Protein 1YQB (pdb70)

InterPro domains:
  IPR000626 Ubiquitin-like domain [PF00240] (24-93)
  IPR000626 Ubiquitin-like domain [PS50053] (22-93)
  IPR000626 Ubiquitin-like domain [SM00213] (22-92)
  IPR006636 Heat shock chaperonin-binding [SM00727] (194-233)
  IPR009060 UBA-like superfamily [SSF46934] (600-654)
  IPR015496 Ubiquilin [PTHR10677] (19-653)
  IPR015940 Ubiquitin-associated domain [PF00627] (619-652)
  IPR015940 Ubiquitin-associated domain [PS50030] (609-655)
  IPR015940 Ubiquitin-associated domain [SM00165] (616-654)
  IPR029071 Ubiquitin-like domain superfamily [SSF54236] (15-99)

Nearest PDB structures (foldseek):
  1yqb-assembly1_A  TM=1.011E+00  e=8.559E-19  Homo sapiens
  1wx7-assembly1_A  TM=8.595E-01  e=1.921E-15  Homo sapiens
  1wx8-assembly1_A  TM=8.137E-01  e=2.397E-10  Mus musculus
  7sbi-assembly1_A  TM=9.320E-01  e=4.445E-07  Gallus gallus
  7sbi-assembly2_B  TM=9.211E-01  e=4.737E-07  Gallus gallus

B-factor: mean 33.11, std 10.77, range [17.89, 73.38]

Organism: Homo sapiens (NCBI:txid9606)

Secondary structure (DSSP, 8-state):
-TT--S--TTEEEEEEE-SS-EEEEEEETT-B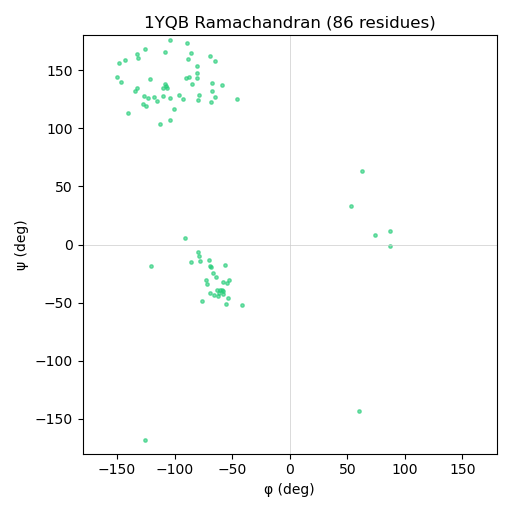HHHHHHHHHHHHT--GGGEEEEETTEE--TTSBHHHHT--TT-EEEEEEPPPPS--

GO terms:
  GO:0005515 protein binding (F, IPI)

Foldseek 3Di:
DPPDDPDDPQWAKEWEDEPVDIDIDTGGQFQFPQNVLVVVCVVVVADSVQKWKDDPRDTGDGGGGNVNVVNGHPYYIYIGRHDDDPDD

CATH classification: 3.10.20.90

Sequence (88 aa):
SGLVPRGSPHLIKVTVKTPKDKEDFSVTDTCTIQQLKEEISQRFKAHPDQLVLIFAGKILKDPDSLAQCGVRDGLTVHLVIKRQHRAM

Radius of gyration: 14.36 Å; Cα contacts (8 Å, |Δi|>4): 138; chains: 1; bounding box: 32×36×46 Å

Solvent-accessible surface area: 6493 Å² total; per-residue (Å²): 145,84,186,109,100,250,30,57,115,108,107,17,96,0,22,0,85,9,102,189,66,133,57,53,7,64,8,72,38,83,11,34,0,116,101,0,30,79,87,0,5,102,109,50,169,20,105,42,112,24,6,31,1,44,36,83,74,146,120,13,137,51,107,37,15,0,59,131,28,36,5,156,89,61,51,54,0,83,2,65,54,111,182,124,149,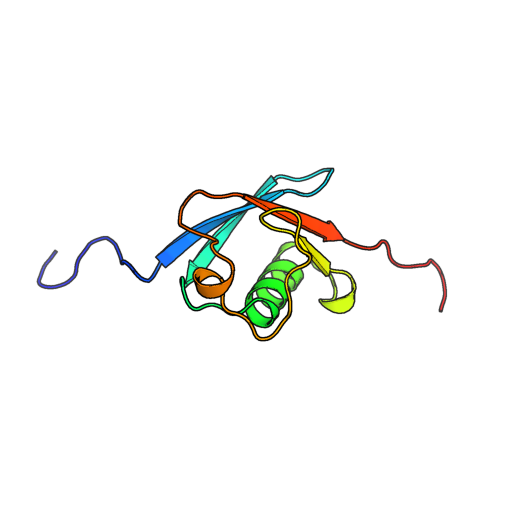238,83,241

Structure (mmCIF, N/CA/C/O backbone):
data_1YQB
#
_entry.id   1YQB
#
_cell.length_a   41.913
_cell.length_b   41.913
_cell.length_c   94.442
_cell.angle_alpha   90.00
_cell.angle_beta   90.00
_cell.angle_gamma   90.00
#
_symmetry.space_group_name_H-M   'P 43 21 2'
#
loop_
_entity.id
_entity.type
_entity.pdbx_description
1 polymer 'Ubiquilin 3'
2 water water
#
loop_
_atom_site.group_PDB
_atom_site.id
_atom_site.type_symbol
_atom_site.label_atom_id
_atom_site.label_alt_id
_atom_site.label_comp_id
_atom_site.label_asym_id
_atom_site.label_entity_id
_atom_site.label_seq_id
_atom_site.pdbx_PDB_ins_code
_atom_site.Cartn_x
_atom_site.Cartn_y
_atom_site.Cartn_z
_atom_site.occupancy
_atom_site.B_iso_or_equiv
_atom_site.auth_seq_id
_atom_site.auth_comp_id
_atom_site.auth_asym_id
_atom_site.auth_atom_id
_atom_site.pdbx_PDB_model_num
ATOM 1 N N . SER A 1 12 ? 3.275 7.862 13.357 1.00 49.49 11 SER A N 1
ATOM 2 C CA . SER A 1 12 ? 3.243 6.402 12.961 1.00 48.82 11 SER A CA 1
ATOM 3 C C . SER A 1 12 ? 2.190 5.613 13.778 1.00 47.35 11 SER A C 1
ATOM 4 O O . SER A 1 12 ? 2.129 5.750 15.027 1.00 46.27 11 SER A O 1
ATOM 7 N N . GLY A 1 13 ? 1.373 4.810 13.070 1.00 44.59 12 GLY A N 1
ATOM 8 C CA . GLY A 1 13 ? 0.226 4.173 13.665 1.00 41.82 12 GLY A CA 1
ATOM 9 C C . GLY A 1 13 ? -0.731 5.220 14.213 1.00 40.79 12 GLY A C 1
ATOM 10 O O . GLY A 1 13 ? -0.887 6.294 13.620 1.00 39.59 12 GLY A O 1
ATOM 11 N N . LEU A 1 14 ? -1.359 4.899 15.350 1.00 39.76 13 LEU A N 1
ATOM 12 C CA . LEU A 1 14 ? -2.323 5.765 16.036 1.00 39.69 13 LEU A CA 1
ATOM 13 C C . LEU A 1 14 ? -1.716 6.901 16.905 1.00 39.39 13 LEU A C 1
ATOM 14 O O . LEU A 1 14 ? -2.443 7.744 17.443 1.00 38.39 13 LEU A O 1
ATOM 19 N N . VAL A 1 15 ? -0.395 6.904 17.058 1.00 39.65 14 VAL A N 1
ATOM 20 C CA . VAL A 1 15 ? 0.262 7.766 18.057 1.00 39.90 14 VAL A CA 1
ATOM 21 C C . VAL A 1 15 ? 0.927 8.972 17.396 1.00 41.01 14 VAL A C 1
ATOM 22 O O . VAL A 1 15 ? 1.734 8.791 16.496 1.00 40.35 14 VAL A O 1
ATOM 26 N N . PRO A 1 16 ? 0.601 10.198 17.847 1.00 42.59 15 PRO A N 1
ATOM 27 C CA . PRO A 1 16 ? 1.237 11.433 17.326 1.00 44.53 15 PRO A CA 1
ATOM 28 C C . PRO A 1 16 ? 2.740 11.612 17.711 1.00 46.69 15 PRO A C 1
ATOM 29 O O . PRO A 1 16 ? 3.227 10.969 18.645 1.00 46.28 15 PRO A O 1
ATOM 33 N N . ARG A 1 17 ? 3.460 12.476 16.992 1.00 48.93 16 ARG A N 1
ATOM 34 C CA . ARG A 1 17 ? 4.871 12.740 17.275 1.00 51.72 16 ARG A CA 1
ATOM 35 C C . ARG A 1 17 ? 4.995 13.551 18.558 1.00 51.07 16 ARG A C 1
ATOM 36 O O 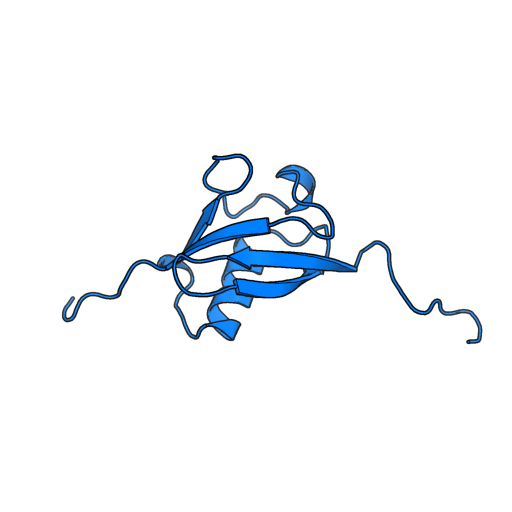. ARG A 1 17 ? 5.938 13.362 19.310 1.00 51.63 16 ARG A O 1
ATOM 44 N N . GLY A 1 18 ? 4.046 14.441 18.821 1.00 50.88 17 GLY A N 1
ATOM 45 C CA . GLY A 1 18 ? 4.116 15.262 20.037 1.00 50.96 17 GLY A CA 1
ATOM 46 C C . GLY A 1 18 ? 2.894 15.214 20.943 1.00 50.67 17 GLY A C 1
ATOM 47 O O . GLY A 1 18 ? 1.989 14.375 20.755 1.00 51.67 17 GLY A O 1
ATOM 48 N N . SER A 1 19 ? 2.847 16.129 21.914 1.00 50.07 18 SER A N 1
ATOM 49 C CA . SER A 1 19 ? 1.735 16.204 22.862 1.00 49.21 18 SER A CA 1
ATOM 50 C C . SER A 1 19 ? 1.485 17.633 23.357 1.00 50.11 18 SER A C 1
ATOM 51 O O . SER A 1 19 ? 2.443 18.399 23.502 1.00 49.87 18 SER A O 1
ATOM 54 N N . PRO A 1 20 ? 0.190 17.999 23.574 1.00 50.80 19 PRO A N 1
ATOM 55 C CA . PRO A 1 20 ? -0.308 19.199 24.282 1.00 51.30 19 PRO A CA 1
ATOM 56 C C . PRO A 1 20 ? 0.168 19.332 25.735 1.00 51.02 19 PRO A C 1
ATOM 57 O O . PRO A 1 20 ? 0.300 20.449 26.269 1.00 51.44 19 PRO A O 1
ATOM 61 N N . HIS A 1 21 ? 0.356 18.199 26.392 1.00 49.74 20 HIS A N 1
ATOM 62 C CA . HIS A 1 21 ? 0.780 18.221 27.760 1.00 49.08 20 HIS A CA 1
ATOM 63 C C . HIS 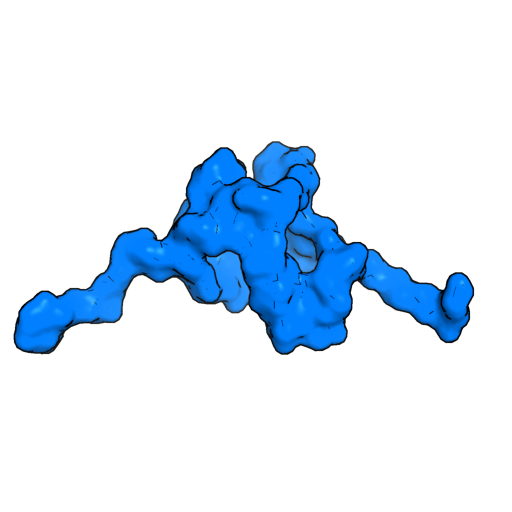A 1 21 ? 2.281 18.496 27.904 1.00 46.97 20 HIS A C 1
ATOM 64 O O . HIS A 1 21 ? 2.754 18.741 29.009 1.00 47.22 20 HIS A O 1
ATOM 71 N N . LEU A 1 22 ? 3.022 18.470 26.800 1.00 44.02 21 LEU A N 1
ATOM 72 C CA . LEU A 1 22 ? 4.464 18.548 26.885 1.00 42.06 21 LEU A CA 1
ATOM 73 C C . LEU A 1 22 ? 4.932 19.883 26.285 1.00 40.65 21 LEU A C 1
ATOM 74 O O . LEU A 1 22 ? 4.918 20.084 25.032 1.00 40.91 21 LEU A O 1
ATOM 79 N N . ILE A 1 23 ? 5.284 20.802 27.197 1.00 37.39 22 ILE A N 1
ATOM 80 C CA . ILE A 1 23 ? 5.804 22.124 26.861 1.00 34.53 22 ILE A CA 1
ATOM 81 C C . ILE A 1 23 ? 7.305 22.225 27.178 1.00 34.72 22 ILE A C 1
ATOM 82 O O . ILE A 1 23 ? 7.884 21.343 27.838 1.00 34.55 22 ILE A O 1
ATOM 87 N N . LYS A 1 24 ? 7.940 23.264 26.648 1.00 34.25 23 LYS A N 1
ATOM 88 C CA . LYS A 1 24 ? 9.312 23.616 26.959 1.00 34.15 23 LYS A CA 1
ATOM 89 C C . LYS A 1 24 ? 9.356 25.075 27.498 1.00 33.10 23 LYS A C 1
ATOM 90 O O . LYS A 1 24 ? 8.836 26.014 26.852 1.00 32.43 23 LYS A O 1
ATOM 96 N N . VAL A 1 25 ? 9.946 25.249 28.686 1.00 30.91 24 VAL A N 1
ATOM 97 C CA . VAL A 1 25 ? 10.082 26.572 29.312 1.00 30.79 24 VAL A CA 1
ATOM 98 C C . VAL A 1 25 ? 11.555 26.862 29.540 1.00 30.77 24 VAL A C 1
ATOM 99 O O . VAL A 1 25 ? 12.321 25.946 29.862 1.00 31.29 24 VAL A O 1
ATOM 103 N N . THR A 1 26 ? 11.977 28.109 29.350 1.00 28.95 25 THR A N 1
ATOM 104 C CA . THR A 1 26 ? 13.367 28.492 29.604 1.00 27.93 25 THR A CA 1
ATOM 105 C C . THR A 1 26 ? 13.507 29.004 31.034 1.00 26.84 25 THR A C 1
ATOM 106 O O . THR A 1 26 ? 12.770 29.856 31.453 1.00 25.05 25 THR A O 1
ATOM 110 N N . VAL A 1 27 ? 14.427 28.399 31.786 1.00 25.50 26 VAL A N 1
ATOM 111 C CA . VAL A 1 27 ? 14.744 28.835 33.141 1.00 24.92 26 VAL A CA 1
ATOM 112 C C . VAL A 1 27 ? 16.050 29.652 33.025 1.00 26.14 26 VAL A C 1
ATOM 113 O O . VAL A 1 27 ? 17.093 29.117 32.644 1.00 25.15 26 VAL A O 1
ATOM 117 N N . LYS A 1 28 ? 15.975 30.933 33.352 1.00 27.15 27 LYS A N 1
ATOM 118 C CA . LYS A 1 28 ? 17.104 31.814 33.167 1.00 29.02 27 LYS A CA 1
ATOM 119 C C . LYS A 1 28 ? 17.574 32.290 34.545 1.00 28.94 27 LYS A C 1
ATOM 120 O O . LYS A 1 28 ? 16.822 32.877 35.317 1.00 29.03 27 LYS A O 1
ATOM 126 N N . THR A 1 29 ? 18.828 32.065 34.860 1.00 30.38 28 THR A N 1
ATOM 127 C CA . THR A 1 29 ? 19.401 32.676 36.073 1.00 31.57 28 THR A CA 1
ATOM 128 C C . THR A 1 29 ? 20.279 33.843 35.640 1.00 34.16 28 THR A C 1
ATOM 129 O O . THR A 1 29 ? 20.488 34.051 34.427 1.00 33.83 28 THR A O 1
ATOM 133 N N . PRO A 1 30 ? 20.826 34.591 36.613 1.00 36.24 29 PRO A N 1
ATOM 134 C CA . PRO A 1 30 ? 21.807 35.589 36.193 1.00 37.65 29 PRO A CA 1
ATOM 135 C C . PRO A 1 30 ? 23.001 35.015 35.400 1.00 38.99 29 PRO A C 1
ATOM 136 O O . PRO A 1 30 ? 23.645 35.762 34.683 1.00 39.87 29 PRO A O 1
ATOM 140 N N . LYS A 1 31 ? 23.250 33.706 35.459 1.00 39.84 30 LYS A N 1
ATOM 141 C CA . LYS A 1 31 ? 24.419 33.146 34.796 1.00 40.73 30 LYS A CA 1
ATOM 142 C C . LYS A 1 31 ? 24.128 32.113 33.753 1.00 40.83 30 LYS A C 1
ATOM 143 O O . LYS A 1 31 ? 25.009 31.759 32.958 1.00 41.49 30 LYS A O 1
ATOM 149 N N . ASP A 1 32 ? 22.928 31.548 33.810 1.00 39.87 31 ASP A N 1
ATOM 150 C CA . ASP A 1 32 ? 22.611 30.373 33.015 1.00 39.11 31 ASP A CA 1
ATOM 151 C C . ASP A 1 32 ? 21.278 30.542 32.294 1.00 37.65 31 ASP A C 1
ATOM 152 O O . ASP A 1 32 ? 20.448 31.372 32.667 1.00 37.09 31 ASP A O 1
ATOM 157 N N . LYS A 1 33 ? 21.097 29.745 31.263 1.00 36.31 32 LYS A N 1
ATOM 158 C CA . LYS A 1 33 ? 19.866 29.721 30.528 1.00 36.51 32 LYS A CA 1
ATOM 159 C C . LYS A 1 33 ? 19.640 28.229 30.220 1.00 34.33 32 LYS A C 1
ATOM 160 O O . LYS A 1 33 ? 20.443 27.624 29.507 1.00 35.61 32 LYS A O 1
ATOM 166 N N . GLU A 1 34 ? 18.606 27.609 30.785 1.00 31.68 33 GLU A N 1
ATOM 167 C CA . GLU A 1 34 ? 18.448 26.172 30.635 1.00 29.29 33 GLU A CA 1
ATOM 168 C C . GLU A 1 34 ? 17.036 25.873 30.302 1.00 27.26 33 GLU A C 1
ATOM 169 O O . GLU A 1 34 ? 16.111 26.339 30.975 1.00 27.47 33 GLU A O 1
ATOM 175 N N . ASP A 1 35 ? 16.847 25.049 29.300 1.00 26.23 34 ASP A N 1
ATOM 176 C CA . ASP A 1 35 ? 15.511 24.633 28.953 1.00 26.32 34 ASP A CA 1
ATOM 177 C C . ASP A 1 35 ? 15.059 23.416 29.719 1.00 25.92 34 ASP A C 1
ATOM 178 O O . ASP A 1 35 ? 15.863 22.515 29.988 1.00 25.69 34 ASP A O 1
ATOM 183 N N . PHE A 1 36 ? 13.767 23.414 30.051 1.00 24.66 35 PHE A N 1
ATOM 184 C CA . PHE A 1 36 ? 13.100 22.347 30.761 1.00 25.39 35 PHE A CA 1
ATOM 185 C C . PHE A 1 36 ? 11.861 21.904 30.002 1.00 26.52 35 PHE A C 1
ATOM 186 O O . PHE A 1 36 ? 10.908 22.680 29.778 1.00 27.32 35 PHE A O 1
ATOM 194 N N . SER A 1 37 ? 11.851 20.631 29.651 1.00 27.23 36 SER A N 1
ATOM 195 C CA . SER A 1 37 ? 10.629 20.024 29.188 1.00 27.91 36 SER A CA 1
ATOM 196 C C . SER A 1 37 ? 9.811 19.712 30.408 1.00 28.73 36 SER A C 1
ATOM 197 O O . SER A 1 37 ? 10.294 19.100 31.381 1.00 29.94 36 SER A O 1
ATOM 200 N N . VAL A 1 38 ? 8.570 20.153 30.396 1.00 29.24 37 VAL A N 1
ATOM 201 C CA . VAL A 1 38 ? 7.735 20.008 31.539 1.00 31.26 37 VAL A CA 1
ATOM 202 C C . VAL A 1 38 ? 6.373 19.717 31.048 1.00 32.29 37 VAL A C 1
ATOM 203 O O . VAL A 1 38 ? 6.034 20.026 29.876 1.00 32.75 37 VAL A O 1
ATOM 207 N N . THR A 1 39 ? 5.580 19.127 31.924 1.00 33.39 38 THR A N 1
ATOM 208 C CA . THR A 1 39 ? 4.164 18.971 31.646 1.00 36.84 38 THR A CA 1
ATOM 209 C C . THR A 1 39 ? 3.495 20.323 31.966 1.00 38.80 38 THR A C 1
ATOM 210 O O . THR A 1 39 ? 3.939 21.059 32.875 1.00 37.90 38 THR A O 1
ATOM 214 N N . ASP A 1 40 ? 2.446 20.670 31.228 1.00 40.53 39 ASP A N 1
ATOM 215 C CA . ASP A 1 40 ? 1.802 21.988 31.449 1.00 42.85 39 ASP A CA 1
ATOM 216 C C . ASP A 1 40 ? 1.148 22.153 32.850 1.00 42.83 39 ASP A C 1
ATOM 217 O O . ASP A 1 40 ? 1.081 23.276 33.395 1.00 43.82 39 ASP A O 1
ATOM 222 N N . THR A 1 41 ? 0.720 21.021 33.425 1.00 40.62 40 THR A N 1
ATOM 223 C CA . THR A 1 41 ? 0.100 20.942 34.743 1.00 38.92 40 THR A CA 1
ATOM 224 C C . THR A 1 41 ? 1.125 20.700 35.909 1.00 36.23 40 THR A C 1
ATOM 225 O O . THR A 1 41 ? 0.750 20.458 37.069 1.00 35.68 40 THR A O 1
ATOM 229 N N . CYS A 1 42 ? 2.413 20.708 35.573 1.00 33.54 41 CYS A N 1
ATOM 230 C CA . CYS A 1 42 ? 3.488 20.522 36.547 1.00 31.01 41 CYS A CA 1
ATOM 231 C C . CYS A 1 42 ? 3.314 21.658 37.562 1.00 29.73 41 CYS A C 1
ATOM 232 O O . CYS A 1 42 ? 2.947 22.785 37.177 1.00 29.00 41 CYS A O 1
ATOM 235 N N . THR A 1 43 ? 3.462 21.348 38.851 1.00 27.08 42 THR A N 1
ATOM 236 C CA . THR A 1 43 ? 3.362 22.391 39.857 1.00 25.23 42 THR A CA 1
ATOM 237 C C . THR A 1 43 ? 4.727 23.079 40.049 1.00 23.49 42 THR A C 1
ATOM 238 O O . THR A 1 43 ? 5.762 22.580 39.623 1.00 23.71 42 THR A O 1
ATOM 242 N N . ILE A 1 44 ? 4.704 24.234 40.693 1.00 22.52 43 ILE A N 1
ATOM 243 C CA . ILE A 1 44 ? 5.931 24.953 41.024 1.00 22.12 43 ILE A CA 1
ATOM 244 C C . ILE A 1 44 ? 6.842 24.060 41.887 1.00 22.34 43 ILE A C 1
ATOM 245 O O . ILE A 1 44 ? 8.076 23.972 41.664 1.00 21.00 43 ILE A O 1
ATOM 250 N N . GLN A 1 45 ? 6.249 23.359 42.862 1.00 23.01 44 GLN A N 1
ATOM 251 C CA . GLN A 1 45 ? 7.093 22.519 43.735 1.00 24.43 44 GLN A CA 1
ATOM 252 C C . GLN A 1 45 ? 7.762 21.423 42.903 1.00 22.91 44 GLN A C 1
ATOM 253 O O . GLN A 1 45 ? 8.915 21.098 43.125 1.00 21.81 44 GLN A O 1
ATOM 259 N N . GLN A 1 46 ? 7.024 20.849 41.942 1.00 23.25 45 GLN A N 1
ATOM 260 C CA . GLN A 1 46 ? 7.580 19.818 41.103 1.00 22.52 45 GLN A CA 1
ATOM 261 C C . GLN A 1 46 ? 8.622 20.406 40.180 1.00 22.03 45 GLN A C 1
ATOM 262 O O . GLN A 1 46 ? 9.603 19.762 39.917 1.00 20.95 45 GLN A O 1
ATOM 268 N N . LEU A 1 47 ? 8.374 21.581 39.607 1.00 22.10 46 LEU A N 1
ATOM 269 C CA . LEU A 1 47 ? 9.420 22.205 38.817 1.00 21.76 46 LEU A CA 1
ATOM 270 C C . LEU A 1 47 ? 10.690 22.494 39.662 1.00 20.66 46 LEU A C 1
ATOM 271 O O . LEU A 1 47 ? 11.796 22.285 39.177 1.00 20.77 46 LEU A O 1
ATOM 276 N N . LYS A 1 48 ? 10.529 22.924 40.924 1.00 19.93 47 LYS A N 1
ATOM 277 C CA . LYS A 1 48 ? 11.681 23.143 41.821 1.00 19.73 47 LYS A CA 1
ATOM 278 C C . LYS A 1 48 ? 12.470 21.868 41.983 1.00 19.30 47 LYS A C 1
ATOM 279 O O . LYS A 1 48 ? 13.680 21.896 41.976 1.00 17.89 47 LYS A O 1
ATOM 285 N N . GLU A 1 49 ? 11.750 20.734 42.076 1.00 19.23 48 GLU A N 1
ATOM 286 C CA . GLU A 1 49 ? 12.413 19.474 42.204 1.00 19.67 48 GLU A CA 1
ATOM 287 C C . GLU A 1 49 ? 13.188 19.159 40.949 1.00 19.08 48 GLU A C 1
ATOM 288 O O . GLU A 1 49 ? 14.322 1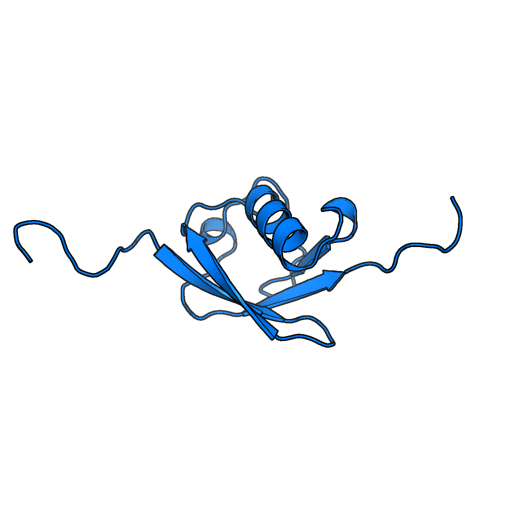8.689 41.011 1.00 20.10 48 GLU A O 1
ATOM 294 N N . GLU A 1 50 ? 12.595 19.387 39.784 1.00 19.77 49 GLU A N 1
ATOM 295 C CA . GLU A 1 50 ? 13.315 19.105 38.494 1.00 19.65 49 GLU A CA 1
ATOM 296 C C . GLU A 1 50 ? 14.558 19.981 38.382 1.00 19.70 49 GLU A C 1
ATOM 297 O O . GLU A 1 50 ? 15.654 19.539 37.945 1.00 18.65 49 GLU A O 1
ATOM 303 N N . ILE A 1 51 ? 14.383 21.254 38.716 1.00 20.43 50 ILE A N 1
ATOM 304 C CA . ILE A 1 51 ? 15.516 22.187 38.726 1.00 20.70 50 ILE A CA 1
ATOM 305 C C . ILE A 1 51 ? 16.630 21.770 39.756 1.00 21.25 50 ILE A C 1
ATOM 306 O O . ILE A 1 51 ? 17.838 21.888 39.469 1.00 22.96 50 ILE A O 1
ATOM 311 N N . SER A 1 52 ? 16.253 21.320 40.948 1.00 21.20 51 SER A N 1
ATOM 312 C CA . SER A 1 52 ? 17.267 20.819 41.889 1.00 22.61 51 SER A CA 1
ATOM 313 C C . SER A 1 52 ? 18.073 19.680 41.301 1.00 22.87 51 SER A C 1
ATOM 314 O O . SER A 1 52 ? 19.272 19.552 41.518 1.00 23.08 51 SER A O 1
ATOM 317 N N . GLN A 1 53 ? 17.403 18.804 40.584 1.00 22.84 52 GLN A N 1
ATOM 318 C CA . GLN A 1 53 ? 18.067 17.652 40.046 1.00 22.97 52 GLN A CA 1
ATOM 319 C C . GLN A 1 53 ? 18.970 18.069 38.896 1.00 24.37 52 GLN A C 1
ATOM 320 O O . GLN A 1 53 ? 19.995 17.442 38.674 1.00 25.08 52 GLN A O 1
ATOM 326 N N . ARG A 1 54 ? 18.595 19.120 38.174 1.00 24.34 53 ARG A N 1
ATOM 327 C CA . ARG A 1 54 ? 19.392 19.586 37.036 1.00 24.92 53 ARG A CA 1
ATOM 328 C C . ARG A 1 54 ? 20.660 20.371 37.473 1.00 25.21 53 ARG A C 1
ATOM 329 O O . ARG A 1 54 ? 21.778 20.101 36.997 1.00 25.87 53 ARG A O 1
ATOM 337 N N . PHE A 1 55 ? 20.468 21.324 38.384 1.00 23.92 54 PHE A N 1
ATOM 338 C CA . PHE A 1 55 ? 21.526 22.171 38.844 1.00 24.83 54 PHE A CA 1
ATOM 339 C C . PHE A 1 55 ? 22.316 21.529 39.995 1.00 25.75 54 PHE A C 1
ATOM 340 O O . PHE A 1 55 ? 23.419 21.977 40.291 1.00 26.71 54 PHE A O 1
ATOM 348 N N . LYS A 1 56 ? 21.784 20.482 40.617 1.00 25.77 55 LYS A N 1
ATOM 349 C CA . LYS A 1 56 ? 22.317 19.911 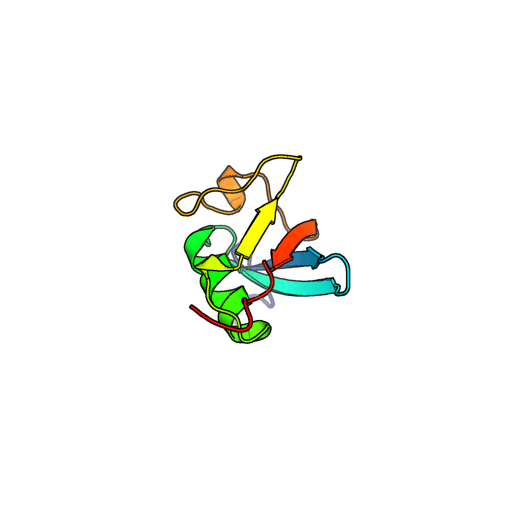41.873 1.00 25.59 55 LYS A CA 1
ATOM 350 C C . LYS A 1 56 ? 22.242 20.945 43.009 1.00 25.77 55 LYS A C 1
ATOM 351 O O . LYS A 1 56 ? 23.266 21.380 43.549 1.00 25.82 55 LYS A O 1
ATOM 357 N N . ALA A 1 57 ? 21.014 21.333 43.350 1.00 24.98 56 ALA A N 1
ATOM 358 C CA . ALA A 1 57 ? 20.708 22.298 44.386 1.00 24.90 56 ALA A CA 1
ATOM 359 C C . ALA A 1 57 ? 19.588 21.737 45.285 1.00 25.04 56 ALA A C 1
ATOM 360 O O . ALA A 1 57 ? 18.890 20.796 44.917 1.00 25.61 56 ALA A O 1
ATOM 362 N N . HIS A 1 58 ? 19.396 22.323 46.458 1.00 23.85 57 HIS A N 1
ATOM 363 C CA . HIS A 1 58 ? 18.284 21.934 47.271 1.00 24.15 57 HIS A CA 1
ATOM 364 C C . HIS A 1 58 ? 17.146 22.838 46.866 1.00 23.55 57 HIS A C 1
ATOM 365 O O . HIS A 1 58 ? 17.405 24.002 46.580 1.00 22.45 57 HIS A O 1
ATOM 372 N N . PRO A 1 59 ? 15.892 22.315 46.829 1.00 24.44 58 PRO A N 1
ATOM 373 C CA . PRO A 1 59 ? 14.752 23.141 46.455 1.00 24.78 58 PRO A CA 1
ATOM 374 C C . PRO A 1 59 ? 14.612 24.466 47.250 1.00 25.76 58 PRO A C 1
ATOM 375 O O . PRO A 1 59 ? 14.116 25.452 46.690 1.00 24.96 58 PRO A O 1
ATOM 379 N N . ASP A 1 60 ? 15.052 24.510 48.518 1.00 25.38 59 ASP A N 1
ATOM 380 C CA . ASP A 1 60 ? 14.925 25.738 49.347 1.00 25.50 59 ASP A CA 1
ATOM 381 C C . ASP A 1 60 ? 15.805 26.864 48.855 1.00 24.68 59 ASP A C 1
ATOM 382 O O . ASP A 1 60 ? 15.608 27.984 49.259 1.00 25.24 59 ASP A O 1
ATOM 387 N N . GLN A 1 61 ? 16.827 26.546 48.064 1.00 23.96 60 GLN A N 1
ATOM 388 C CA . GLN A 1 61 ? 17.674 27.556 47.438 1.00 23.18 60 GLN A CA 1
ATOM 389 C C . GLN A 1 61 ? 16.916 28.337 46.347 1.00 22.51 60 GLN A C 1
ATOM 390 O O . GLN A 1 61 ? 17.352 29.404 45.882 1.00 21.41 60 GLN A O 1
ATOM 396 N N . LEU A 1 62 ? 15.816 27.767 45.894 1.00 21.10 61 LEU A N 1
ATOM 397 C CA . LEU A 1 62 ? 15.278 28.181 44.579 1.00 20.64 61 LEU A CA 1
ATOM 398 C C . LEU A 1 62 ? 14.187 29.239 44.657 1.00 20.42 61 LEU A C 1
ATOM 399 O O . LEU A 1 62 ? 13.224 29.088 45.386 1.00 19.30 61 LEU A O 1
ATOM 404 N N . VAL A 1 63 ? 14.328 30.323 43.890 1.00 20.87 62 VAL A N 1
ATOM 405 C CA . VAL A 1 63 ? 13.264 31.300 43.833 1.00 21.94 62 VAL A CA 1
ATOM 406 C C . VAL A 1 63 ? 12.877 31.505 42.382 1.00 21.47 62 VAL A C 1
ATOM 407 O O . VAL A 1 63 ? 13.702 31.890 41.571 1.00 22.63 62 VAL A O 1
ATOM 411 N N . LEU A 1 64 ? 11.628 31.217 42.053 1.00 21.96 63 LEU A N 1
ATOM 412 C CA . LEU A 1 64 ? 11.183 31.283 40.673 1.00 21.76 63 LEU A CA 1
ATOM 413 C C . LEU A 1 64 ? 10.269 32.483 40.528 1.00 21.79 63 LEU A C 1
ATOM 414 O O . LEU A 1 64 ? 9.445 32.755 41.391 1.00 22.75 63 LEU A O 1
ATOM 419 N N . ILE A 1 65 ? 10.438 33.200 39.434 1.00 21.42 64 ILE A N 1
ATOM 420 C CA . ILE A 1 65 ? 9.665 34.420 39.153 1.00 21.63 64 ILE A CA 1
ATOM 421 C C . ILE A 1 65 ? 9.149 34.340 37.700 1.00 20.90 64 ILE A C 1
ATOM 422 O O . ILE A 1 65 ? 9.892 34.016 36.758 1.00 20.40 64 ILE A O 1
ATOM 427 N N . PHE A 1 66 ? 7.891 34.680 37.546 1.00 21.15 65 PHE A N 1
ATOM 428 C CA . PHE A 1 66 ? 7.261 34.859 36.242 1.00 22.40 65 PHE A CA 1
ATOM 429 C C . PHE A 1 66 ? 6.222 35.963 36.361 1.00 22.65 65 PHE A C 1
ATOM 430 O O . PHE A 1 66 ? 5.505 36.048 37.378 1.00 22.77 65 PHE A O 1
ATOM 438 N N . ALA A 1 67 ? 6.159 36.806 35.316 1.00 23.98 66 ALA A N 1
ATOM 439 C CA . ALA A 1 67 ? 5.332 38.025 35.260 1.00 23.04 66 ALA A CA 1
ATOM 440 C C . ALA A 1 67 ? 5.639 38.898 36.484 1.00 23.73 66 ALA A C 1
ATOM 441 O O . ALA A 1 67 ? 4.749 39.554 36.991 1.00 24.02 66 ALA A O 1
ATOM 443 N N . GLY A 1 68 ? 6.888 38.883 36.970 1.00 25.06 67 GLY A N 1
ATOM 444 C CA . GLY A 1 68 ? 7.27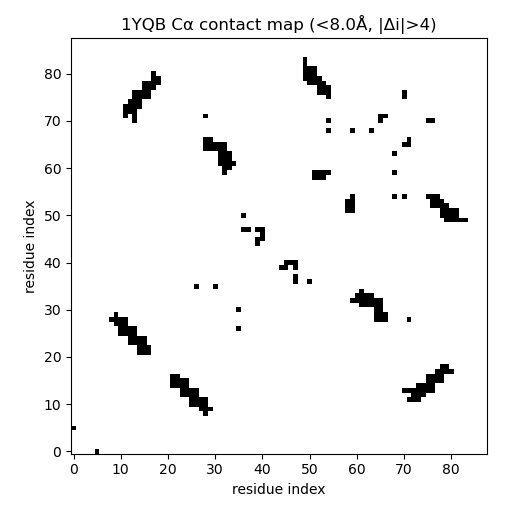8 39.707 38.149 1.00 24.99 67 GLY A CA 1
ATOM 445 C C . GLY A 1 68 ? 6.771 39.211 39.495 1.00 25.19 67 GLY A C 1
ATOM 446 O O . GLY A 1 68 ? 6.893 39.915 40.504 1.00 25.55 67 GLY A O 1
ATOM 447 N N . LYS A 1 69 ? 6.178 38.017 39.509 1.00 24.90 68 LYS A N 1
ATOM 448 C CA . LYS A 1 69 ? 5.640 37.429 40.726 1.00 25.84 68 LYS A CA 1
ATOM 449 C C . LYS A 1 69 ? 6.493 36.235 41.138 1.00 25.82 68 LYS A C 1
ATOM 450 O O . LYS A 1 69 ? 6.855 35.441 40.291 1.00 25.05 68 LYS A O 1
ATOM 456 N N . ILE A 1 70 ? 6.835 36.146 42.434 1.00 24.92 69 ILE A N 1
ATOM 457 C CA . ILE A 1 70 ? 7.511 34.979 43.003 1.00 25.92 69 ILE A CA 1
ATOM 458 C C . ILE A 1 70 ? 6.521 33.816 42.979 1.00 24.07 69 ILE A C 1
ATOM 459 O O . ILE A 1 70 ? 5.402 33.930 43.463 1.00 25.60 69 ILE A O 1
ATOM 464 N N . LEU A 1 71 ? 6.893 32.734 42.334 1.00 23.62 70 LEU A N 1
ATOM 465 C CA . LEU A 1 71 ? 5.936 31.637 42.122 1.00 23.17 70 LEU A CA 1
ATOM 466 C C . LEU A 1 71 ? 5.796 30.751 43.365 1.00 24.16 70 LEU A C 1
ATOM 467 O O . LEU A 1 71 ? 6.752 30.490 44.039 1.00 24.85 70 LEU A O 1
ATOM 472 N N . LYS A 1 72 ? 4.592 30.272 43.638 1.00 24.72 71 LYS A N 1
ATOM 473 C CA . LYS A 1 72 ? 4.300 29.530 44.874 1.00 26.49 71 LYS A CA 1
ATOM 474 C C . LYS A 1 72 ? 4.100 28.055 44.619 1.00 24.89 71 LYS A C 1
ATOM 475 O O . LYS A 1 72 ? 3.417 27.676 43.667 1.00 23.74 71 LYS A O 1
ATOM 481 N N . ASP A 1 73 ? 4.688 27.242 45.490 1.00 25.51 72 ASP A N 1
ATOM 482 C CA . ASP A 1 73 ? 4.774 25.792 45.335 1.00 26.75 72 ASP A CA 1
ATOM 483 C C . ASP A 1 73 ? 3.546 25.069 44.822 1.00 27.44 72 ASP A C 1
ATOM 484 O O . ASP A 1 73 ? 3.664 24.303 43.885 1.00 27.35 72 ASP A O 1
ATOM 489 N N . PRO A 1 74 ? 2.364 25.286 45.444 1.00 30.24 73 PRO A N 1
ATOM 490 C CA . PRO A 1 74 ? 1.227 24.481 44.955 1.00 30.88 73 PRO A CA 1
ATOM 491 C C . PRO A 1 74 ? 0.681 24.788 43.579 1.00 31.22 73 PRO A C 1
ATOM 492 O O . PRO A 1 74 ? -0.076 23.982 43.070 1.00 33.28 73 PRO A O 1
ATOM 496 N N . ASP A 1 75 ? 1.039 25.914 42.954 1.00 31.03 74 ASP A N 1
ATOM 497 C CA . ASP A 1 75 ? 0.362 26.318 41.733 1.00 30.00 74 ASP A CA 1
ATOM 498 C C . ASP A 1 75 ? 0.931 25.559 40.569 1.00 29.63 74 ASP A C 1
ATOM 499 O O . ASP A 1 75 ? 2.107 25.189 40.594 1.00 27.97 74 ASP A O 1
ATOM 504 N N . SER A 1 76 ? 0.127 25.372 39.523 1.00 28.50 75 SER A N 1
ATOM 505 C CA . SER A 1 76 ? 0.643 24.759 38.310 1.00 29.50 75 SER A CA 1
ATOM 506 C C . SER A 1 76 ? 1.206 25.841 37.434 1.00 29.55 75 SER A C 1
ATOM 507 O O . SER A 1 76 ? 0.827 27.005 37.538 1.00 29.63 75 SER A O 1
ATOM 510 N N . LEU A 1 77 ? 2.061 25.427 36.520 1.00 29.85 76 LEU A N 1
ATOM 511 C CA . LEU A 1 77 ? 2.591 26.326 35.525 1.00 30.67 76 LEU A CA 1
ATOM 512 C C . LEU A 1 77 ? 1.500 27.057 34.747 1.00 32.09 76 LEU A C 1
ATOM 513 O O . LEU A 1 77 ? 1.566 28.271 34.559 1.00 32.10 76 LEU A O 1
ATOM 518 N N . ALA A 1 78 ? 0.485 26.309 34.318 1.00 33.69 77 ALA A N 1
ATOM 519 C CA . ALA A 1 78 ? -0.674 26.852 33.617 1.00 34.79 77 ALA A CA 1
ATOM 520 C C . ALA A 1 78 ? -1.376 27.967 34.403 1.00 35.26 77 ALA A C 1
ATOM 521 O O . ALA A 1 78 ? -1.552 29.045 33.874 1.00 35.84 77 ALA A O 1
ATOM 523 N N . GLN A 1 79 ? -1.708 27.744 35.673 1.00 35.97 78 GLN A N 1
ATOM 524 C CA . GLN A 1 79 ? -2.274 28.764 36.580 1.00 36.15 78 GLN A CA 1
ATOM 525 C C . GLN A 1 79 ? -1.448 30.035 36.716 1.00 36.34 78 GLN A C 1
ATOM 526 O O . GLN A 1 79 ? -1.990 31.110 36.986 1.00 35.79 78 GLN A O 1
ATOM 532 N N . CYS A 1 80 ? -0.121 29.874 36.634 1.00 35.27 79 CYS A N 1
ATOM 533 C CA . CYS A 1 80 ? 0.801 30.984 36.724 1.00 35.09 79 CYS A CA 1
ATOM 534 C C . CYS A 1 80 ? 0.856 31.777 35.404 1.00 33.50 79 CYS A C 1
ATOM 535 O O . CYS A 1 80 ? 1.408 32.845 35.370 1.00 33.38 79 CYS A O 1
ATOM 538 N N . GLY A 1 81 ? 0.325 31.221 34.324 1.00 32.64 80 GLY A N 1
ATOM 539 C CA . GLY A 1 81 ? 0.475 31.813 33.006 1.00 31.07 80 GLY A CA 1
ATOM 540 C C . GLY A 1 81 ? 1.719 31.431 32.205 1.00 30.40 80 GLY A C 1
ATOM 541 O O . GLY A 1 81 ? 2.014 32.057 31.176 1.00 29.90 80 GLY A O 1
ATOM 542 N N . VAL A 1 82 ? 2.449 30.416 32.663 1.00 29.16 81 VAL A N 1
ATOM 543 C CA . VAL A 1 82 ? 3.645 29.960 31.975 1.00 29.25 81 VAL A CA 1
ATOM 544 C C . VAL A 1 82 ? 3.209 29.087 30.803 1.00 30.43 81 VAL A C 1
ATOM 545 O O . VAL A 1 82 ? 2.469 28.151 30.994 1.00 31.74 81 VAL A O 1
ATOM 549 N N . ARG A 1 83 ? 3.619 29.408 29.587 1.00 30.75 82 ARG A N 1
ATOM 550 C CA . ARG A 1 83 ? 3.185 28.642 28.435 1.00 32.52 82 ARG A CA 1
ATOM 551 C C . ARG A 1 83 ? 4.420 28.213 27.714 1.00 30.92 82 ARG A C 1
ATOM 552 O O . ARG A 1 83 ? 5.540 28.721 27.996 1.00 29.84 82 ARG A O 1
ATOM 560 N N . ASP A 1 84 ? 4.216 27.285 26.770 1.00 29.20 83 ASP A N 1
ATOM 561 C CA . ASP A 1 84 ? 5.271 26.800 25.870 1.00 28.93 83 ASP A CA 1
ATOM 562 C C . ASP A 1 84 ? 6.110 27.918 25.285 1.00 28.08 83 ASP A C 1
ATOM 563 O O . ASP A 1 84 ? 5.572 28.864 24.727 1.00 27.88 83 ASP A O 1
ATOM 568 N N . GLY A 1 85 ? 7.425 27.836 25.453 1.00 26.50 84 GLY A N 1
ATOM 569 C CA . GLY A 1 85 ? 8.351 28.795 24.843 1.00 24.96 84 GLY A CA 1
ATOM 570 C C . GLY A 1 85 ? 8.597 30.037 25.675 1.00 24.68 84 GLY A C 1
ATOM 571 O O . GLY A 1 85 ? 9.351 30.921 25.270 1.00 25.46 84 GLY A O 1
ATOM 572 N N . LEU A 1 86 ? 7.955 30.148 26.824 1.00 23.86 85 LEU A N 1
ATOM 573 C CA . LEU A 1 86 ? 8.194 31.316 27.697 1.00 24.40 85 LEU A CA 1
ATOM 574 C C . LEU A 1 86 ? 9.356 31.100 28.689 1.00 25.44 85 LEU A C 1
ATOM 575 O O . LEU A 1 86 ? 9.935 29.988 28.755 1.00 25.10 85 LEU A O 1
ATOM 580 N N . THR A 1 87 ? 9.710 32.171 29.421 1.00 25.68 86 THR A N 1
ATOM 581 C CA . THR A 1 87 ? 10.918 32.229 30.268 1.00 25.52 86 THR A CA 1
ATOM 582 C C . THR A 1 87 ? 10.519 32.431 31.744 1.00 25.18 86 THR A C 1
ATOM 583 O O . THR A 1 87 ? 9.727 33.327 32.118 1.00 23.98 86 THR A O 1
ATOM 587 N N . VAL A 1 88 ? 11.030 31.548 32.591 1.00 23.85 87 VAL A N 1
ATOM 588 C CA . VAL A 1 88 ? 10.895 31.760 33.988 1.00 23.87 87 VAL A CA 1
ATOM 589 C C . VAL A 1 88 ? 12.277 32.181 34.507 1.00 23.25 87 VAL A C 1
ATOM 590 O O . VAL A 1 88 ? 13.301 31.582 34.123 1.00 23.08 87 VAL A O 1
ATOM 594 N N . HIS A 1 89 ? 12.308 33.220 35.341 1.00 22.76 88 HIS A N 1
ATOM 595 C CA . HIS A 1 89 ? 13.534 33.644 36.023 1.00 22.41 88 HIS A CA 1
ATOM 596 C C . HIS A 1 89 ? 13.770 32.864 37.318 1.00 23.03 88 HIS A C 1
ATOM 597 O O . HIS A 1 89 ? 12.849 32.579 38.032 1.00 23.24 88 HIS A O 1
ATOM 604 N N . LEU A 1 90 ? 15.015 32.485 37.553 1.00 23.43 89 LEU A N 1
ATOM 605 C CA . LEU A 1 90 ? 15.431 31.692 38.714 1.00 23.60 89 LEU A CA 1
ATOM 606 C C . LEU A 1 90 ? 16.577 32.398 39.459 1.00 23.31 89 LEU A C 1
ATOM 607 O O . LEU A 1 90 ? 17.593 32.733 38.863 1.00 22.71 89 LEU A O 1
ATOM 612 N N . VAL A 1 91 ? 16.404 32.570 40.761 1.00 24.22 90 VAL A N 1
ATOM 613 C CA . VAL A 1 91 ? 17.531 32.915 41.615 1.00 26.75 90 VAL A CA 1
ATOM 614 C C . VAL A 1 91 ? 17.830 31.694 42.506 1.00 26.42 90 VAL A C 1
ATOM 615 O O . VAL A 1 91 ? 16.923 31.157 43.116 1.00 26.14 90 VAL A O 1
ATOM 619 N N . ILE A 1 92 ? 19.090 31.252 42.515 1.00 27.40 91 ILE A N 1
ATOM 620 C CA . ILE A 1 92 ? 19.564 30.154 43.359 1.00 28.22 91 ILE A CA 1
ATOM 621 C C . ILE A 1 92 ? 20.338 30.853 44.465 1.00 28.33 91 ILE A C 1
ATOM 622 O O . ILE A 1 92 ? 21.378 31.456 44.203 1.00 28.38 91 ILE A O 1
ATOM 627 N N . LYS A 1 93 ? 19.744 30.867 45.652 1.00 28.63 92 LYS A N 1
ATOM 628 C CA . LYS A 1 93 ? 20.343 31.462 46.831 1.00 30.34 92 LYS A CA 1
ATOM 629 C C . LYS A 1 93 ? 21.601 30.645 47.164 1.00 31.65 92 LYS A C 1
ATOM 630 O O . LYS A 1 93 ? 21.576 29.414 47.220 1.00 31.30 92 LYS A O 1
ATOM 636 N N . ARG A 1 94 ? 22.717 31.350 47.291 1.00 33.43 93 ARG A N 1
ATOM 637 C CA . ARG A 1 94 ? 24.059 30.795 47.520 1.00 36.15 93 ARG A CA 1
ATOM 638 C C . ARG A 1 94 ? 24.106 30.164 48.927 1.00 35.76 93 ARG A C 1
ATOM 639 O O . ARG A 1 94 ? 23.681 30.797 49.903 1.00 36.16 93 ARG A O 1
ATOM 647 N N . GLN A 1 95 ? 24.622 28.939 49.044 1.00 35.79 94 GLN A N 1
ATOM 648 C CA . GLN A 1 95 ? 24.798 28.320 50.372 1.00 36.19 94 GLN A CA 1
ATOM 649 C C . GLN A 1 95 ? 25.871 29.066 51.196 1.00 37.06 94 GLN A C 1
ATOM 650 O O . GLN A 1 95 ? 26.922 29.423 50.674 1.00 35.13 94 GLN A O 1
ATOM 656 N N . HIS A 1 96 ? 25.606 29.259 52.482 1.00 39.39 95 HIS A N 1
ATOM 657 C CA . HIS A 1 96 ? 26.636 29.760 53.375 1.00 42.33 95 HIS A CA 1
ATOM 658 C C . HIS A 1 96 ? 27.761 28.745 53.479 1.00 43.62 95 HIS A C 1
ATOM 659 O O . HIS A 1 96 ? 27.574 27.540 53.208 1.00 42.93 95 HIS A O 1
ATOM 666 N N . ARG A 1 97 ? 28.925 29.252 53.878 1.00 45.48 96 ARG A N 1
ATOM 667 C CA . ARG A 1 97 ? 30.088 28.416 54.250 1.00 47.29 96 ARG A CA 1
ATOM 668 C C . ARG A 1 97 ? 29.880 27.558 55.541 1.00 46.54 96 ARG A C 1
ATOM 669 O O . ARG A 1 97 ? 30.520 26.527 55.725 1.00 46.48 96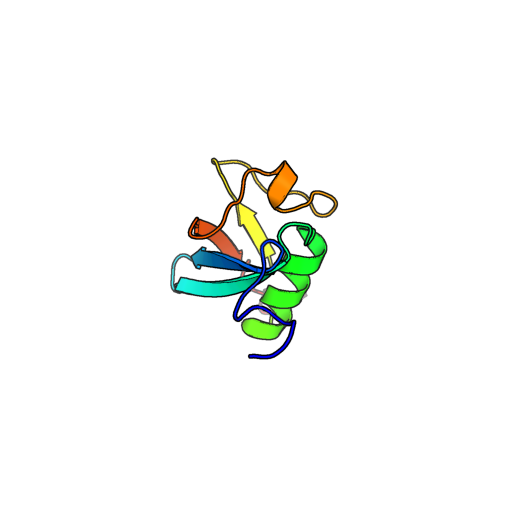 ARG A O 1
ATOM 677 N N . ALA A 1 98 ? 28.977 28.011 56.408 1.00 46.80 97 ALA A N 1
ATOM 678 C CA . ALA A 1 98 ? 28.739 27.412 57.697 1.00 47.61 97 ALA A CA 1
ATOM 679 C C . ALA A 1 98 ? 27.274 27.587 58.077 1.00 48.21 97 ALA A C 1
ATOM 680 O O . ALA A 1 98 ? 26.611 28.513 57.611 1.00 47.35 97 ALA A O 1
ATOM 682 N N . MET A 1 99 ? 26.798 26.704 58.959 1.00 49.78 98 MET A N 1
ATOM 683 C CA . MET A 1 99 ? 25.410 26.698 59.453 1.00 51.36 98 MET A CA 1
ATOM 684 C C . MET A 1 99 ? 25.049 27.941 60.259 1.00 51.94 98 MET A C 1
ATOM 685 O O . MET A 1 99 ? 23.867 28.176 60.518 1.00 53.43 98 MET A O 1
#